Protein AF-A0A8J3MTW3-F1 (afdb_monomer_lite)

Radius of gyration: 17.06 Å; chains: 1; bounding box: 36×40×41 Å

Secondary structure (DSSP, 8-state):
---------------EEEEEEEEEEETTTTEEEEEEEEEEE------------BSS---TTSPBP-PPP-SEEEE-S-EEEETTEEEEGGGS-PPP--EEETTEEEEEEPP-BTTTBEEEEEPP-

Structure (mmCIF, N/CA/C/O backbone):
data_AF-A0A8J3MTW3-F1
#
_entry.id   AF-A0A8J3MTW3-F1
#
loop_
_atom_site.group_PDB
_atom_site.id
_atom_site.type_symbol
_atom_site.label_atom_id
_atom_site.label_alt_id
_atom_site.label_comp_id
_atom_site.label_asym_id
_atom_site.label_entity_id
_atom_site.label_seq_id
_atom_site.pdbx_PDB_ins_code
_atom_site.Cartn_x
_atom_site.Cartn_y
_atom_site.Cartn_z
_atom_site.occupancy
_atom_site.B_iso_or_equiv
_atom_site.auth_seq_id
_atom_site.auth_comp_id
_atom_site.auth_asym_id
_atom_site.auth_atom_id
_atom_site.pdbx_PDB_model_num
ATOM 1 N N . MET A 1 1 ? -11.602 -13.888 26.594 1.00 36.34 1 MET A N 1
ATOM 2 C CA . MET A 1 1 ? -10.912 -12.940 25.695 1.00 36.34 1 MET A CA 1
ATOM 3 C C . MET A 1 1 ? -10.123 -13.763 24.706 1.00 36.34 1 MET A C 1
ATOM 5 O O . MET A 1 1 ? -9.251 -14.509 25.131 1.00 36.34 1 MET A O 1
ATOM 9 N N . THR A 1 2 ? -10.502 -13.729 23.435 1.00 27.12 2 THR A N 1
ATOM 10 C CA . THR A 1 2 ? -9.865 -14.549 22.401 1.00 27.12 2 THR A CA 1
ATOM 11 C C . THR A 1 2 ? -8.705 -13.753 21.816 1.00 27.12 2 THR A C 1
ATOM 13 O O . THR A 1 2 ? -8.910 -12.742 21.153 1.00 27.12 2 THR A O 1
ATOM 16 N N . ASP A 1 3 ? -7.499 -14.189 22.165 1.00 26.89 3 ASP A N 1
ATOM 17 C CA . ASP A 1 3 ? -6.206 -13.629 21.781 1.00 26.89 3 ASP A CA 1
ATOM 18 C C . ASP A 1 3 ? -5.934 -13.981 20.304 1.00 26.89 3 ASP A C 1
ATOM 20 O O . ASP A 1 3 ? -5.702 -15.146 19.970 1.00 26.89 3 ASP A O 1
ATOM 24 N N . TYR A 1 4 ? -6.030 -13.013 19.385 1.00 27.14 4 TYR A N 1
ATOM 25 C CA . TYR A 1 4 ? -5.715 -13.244 17.971 1.00 27.14 4 TYR A CA 1
ATOM 26 C C . TYR A 1 4 ? -4.199 -13.241 17.767 1.00 27.14 4 TYR A C 1
ATOM 28 O O . TYR A 1 4 ? -3.604 -12.271 17.306 1.00 27.14 4 TYR A 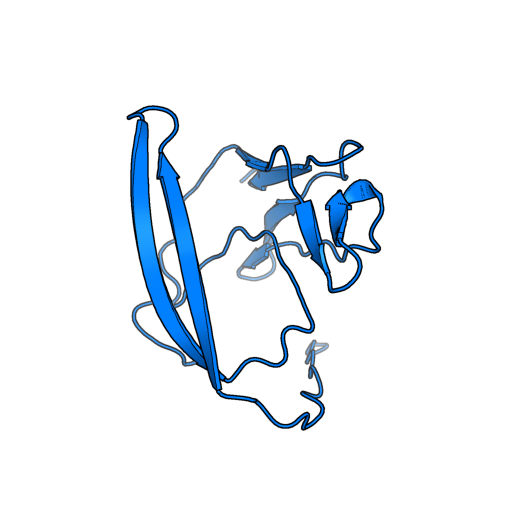O 1
ATOM 36 N N . ARG A 1 5 ? -3.562 -14.374 18.066 1.00 30.56 5 ARG A N 1
ATOM 37 C CA . ARG A 1 5 ? -2.189 -14.650 17.638 1.00 30.56 5 ARG A CA 1
ATOM 38 C C . ARG A 1 5 ? -2.194 -15.024 16.158 1.00 30.56 5 ARG A C 1
ATOM 40 O O . ARG A 1 5 ? -2.314 -16.199 15.814 1.00 30.56 5 ARG A O 1
ATOM 47 N N . ARG A 1 6 ? -2.032 -14.051 15.256 1.00 32.72 6 ARG A N 1
ATOM 48 C CA . ARG A 1 6 ? -1.547 -14.366 13.902 1.00 32.72 6 ARG A CA 1
ATOM 49 C C . ARG A 1 6 ? -0.055 -14.664 13.992 1.00 32.72 6 ARG A C 1
ATOM 51 O O . ARG A 1 6 ? 0.789 -13.791 13.841 1.00 32.72 6 ARG A O 1
ATOM 58 N N . ILE A 1 7 ? 0.253 -15.930 14.253 1.00 30.50 7 ILE A N 1
ATOM 59 C CA . ILE A 1 7 ? 1.552 -16.504 13.924 1.00 30.50 7 ILE A CA 1
ATOM 60 C C . ILE A 1 7 ? 1.566 -16.602 12.399 1.00 30.50 7 ILE A C 1
ATOM 62 O O . ILE A 1 7 ? 0.894 -17.463 11.837 1.00 30.50 7 ILE A O 1
ATOM 66 N N . PHE A 1 8 ? 2.298 -15.723 11.719 1.00 29.64 8 PHE A N 1
ATOM 67 C CA . PHE A 1 8 ? 2.811 -16.080 10.404 1.00 29.64 8 PHE A CA 1
ATOM 68 C C . PHE A 1 8 ? 3.948 -17.070 10.665 1.00 29.64 8 PHE A C 1
ATOM 70 O O . PHE A 1 8 ? 4.975 -16.661 11.214 1.00 29.64 8 PHE A O 1
ATOM 77 N N . PRO A 1 9 ? 3.816 -18.370 10.349 1.00 28.20 9 PRO A N 1
ATOM 78 C CA . PRO A 1 9 ? 5.000 -19.195 10.248 1.00 28.20 9 PRO A CA 1
ATOM 79 C C . PRO A 1 9 ? 5.837 -18.596 9.117 1.00 28.20 9 PRO A C 1
ATOM 81 O O . PRO A 1 9 ? 5.509 -18.747 7.941 1.00 28.20 9 PRO A O 1
ATOM 84 N N . ILE A 1 10 ? 6.911 -17.885 9.467 1.00 36.38 10 ILE A N 1
ATOM 85 C CA . ILE A 1 10 ? 7.990 -17.626 8.523 1.00 36.38 10 ILE A CA 1
ATOM 86 C C . ILE A 1 10 ? 8.569 -19.007 8.238 1.00 36.38 10 ILE A C 1
ATOM 88 O O . ILE A 1 10 ? 9.362 -19.548 9.012 1.00 36.38 10 ILE A O 1
ATOM 92 N N . ALA A 1 11 ? 8.099 -19.626 7.155 1.00 35.38 11 ALA A N 1
ATOM 93 C CA . ALA A 1 11 ? 8.791 -20.749 6.562 1.00 35.38 11 ALA A CA 1
ATOM 94 C C . ALA A 1 11 ? 10.249 -20.308 6.393 1.00 35.38 11 ALA A C 1
ATOM 96 O O . ALA A 1 11 ? 10.515 -19.253 5.817 1.00 35.38 11 ALA A O 1
ATOM 97 N N . ARG A 1 12 ? 11.191 -21.074 6.952 1.00 36.94 12 ARG A N 1
ATOM 98 C CA . ARG A 1 12 ? 12.625 -20.850 6.753 1.00 36.94 12 ARG A CA 1
ATOM 99 C C . ARG A 1 12 ? 12.955 -21.112 5.285 1.00 36.94 12 ARG A C 1
ATOM 101 O O . ARG A 1 12 ? 13.436 -22.182 4.930 1.00 36.94 12 ARG A O 1
ATOM 108 N N . THR A 1 13 ? 12.677 -20.148 4.425 1.00 44.62 13 THR A N 1
ATOM 109 C CA . THR A 1 13 ? 13.285 -20.049 3.106 1.00 44.62 13 THR A CA 1
ATOM 110 C C . THR A 1 13 ? 14.568 -19.261 3.268 1.00 44.62 13 THR A C 1
ATOM 112 O O . THR A 1 13 ? 14.551 -18.181 3.855 1.00 44.62 13 THR A O 1
ATOM 115 N N . SER A 1 14 ? 15.682 -19.822 2.801 1.00 45.62 14 SER A N 1
ATOM 116 C CA . SER A 1 14 ? 16.996 -19.180 2.808 1.00 45.62 14 SER A CA 1
ATOM 117 C C . SER A 1 14 ? 16.890 -17.735 2.315 1.00 45.62 14 SER A C 1
ATOM 119 O O . SER A 1 14 ? 16.554 -17.508 1.151 1.00 45.62 14 SER A O 1
ATOM 121 N N . SER A 1 15 ? 17.148 -16.761 3.187 1.00 56.62 15 SER A N 1
ATOM 122 C CA . SER A 1 15 ? 17.209 -15.363 2.784 1.00 56.62 15 SER A CA 1
ATOM 123 C C . SER A 1 15 ? 18.509 -15.135 2.017 1.00 56.62 15 SER A C 1
ATOM 125 O O . SER A 1 15 ? 19.606 -15.222 2.561 1.00 56.62 15 SER A O 1
ATOM 127 N N . THR A 1 16 ? 18.406 -14.863 0.721 1.00 60.72 16 THR A N 1
ATOM 128 C CA . THR A 1 16 ? 19.531 -14.305 -0.035 1.00 60.72 16 THR A CA 1
ATOM 129 C C . THR A 1 16 ? 19.589 -12.810 0.236 1.00 60.72 16 THR A C 1
ATOM 131 O O . THR A 1 16 ? 18.576 -12.126 0.076 1.00 60.72 16 THR A O 1
ATOM 134 N N . G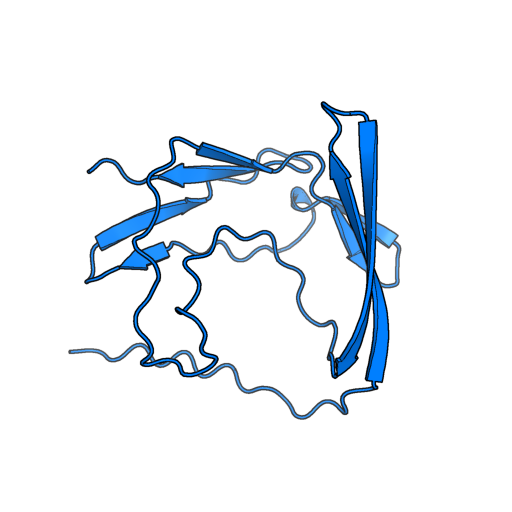LN A 1 17 ? 20.753 -12.299 0.635 1.00 64.88 17 GLN A N 1
ATOM 135 C CA . GLN A 1 17 ? 20.999 -10.861 0.693 1.00 64.88 17 GLN A CA 1
ATOM 136 C C . GLN A 1 17 ? 20.831 -10.287 -0.718 1.00 64.88 17 GLN A C 1
ATOM 138 O O . GLN A 1 17 ? 21.432 -10.793 -1.669 1.00 64.88 17 GLN A O 1
ATOM 143 N N . LYS A 1 18 ? 19.980 -9.273 -0.871 1.00 64.88 18 LYS A N 1
ATOM 144 C CA . LYS A 1 18 ? 19.757 -8.611 -2.157 1.00 64.88 18 LYS A CA 1
ATOM 145 C C . LYS A 1 18 ? 19.957 -7.115 -2.009 1.00 64.88 18 LYS A C 1
ATOM 147 O O . LYS A 1 18 ? 19.468 -6.529 -1.048 1.00 64.88 18 LYS A O 1
ATOM 152 N N . ARG A 1 19 ? 20.617 -6.527 -3.007 1.00 75.19 19 ARG A N 1
ATOM 153 C CA . ARG A 1 19 ? 20.601 -5.087 -3.237 1.00 75.19 19 ARG A CA 1
ATOM 154 C C . ARG A 1 19 ? 19.337 -4.733 -3.997 1.00 75.19 19 ARG A C 1
ATOM 156 O O . ARG A 1 19 ? 19.125 -5.249 -5.096 1.00 75.19 19 ARG A O 1
ATOM 163 N N . VAL A 1 20 ? 18.504 -3.876 -3.423 1.00 77.50 20 VAL A N 1
ATOM 164 C CA . VAL A 1 20 ? 17.290 -3.381 -4.078 1.00 77.50 20 VAL A CA 1
ATOM 165 C C . VAL A 1 20 ? 17.293 -1.858 -4.036 1.00 77.50 20 VAL A C 1
ATOM 167 O O . VAL A 1 20 ? 17.458 -1.265 -2.969 1.00 77.50 20 VAL A O 1
ATOM 170 N N . ALA A 1 21 ? 17.103 -1.245 -5.204 1.00 82.00 21 ALA A N 1
ATOM 171 C CA . ALA A 1 21 ? 16.893 0.189 -5.331 1.00 82.00 21 ALA A CA 1
ATOM 172 C C . ALA A 1 21 ? 15.454 0.533 -4.931 1.00 82.00 21 ALA A C 1
ATOM 174 O O . ALA A 1 21 ? 14.507 -0.082 -5.427 1.00 82.00 21 ALA A O 1
ATOM 175 N N . HIS A 1 22 ? 15.299 1.535 -4.071 1.00 84.31 22 HIS A N 1
ATOM 176 C CA . HIS A 1 22 ? 14.011 2.065 -3.631 1.00 84.31 22 HIS A CA 1
ATOM 177 C C . HIS A 1 22 ? 13.867 3.493 -4.169 1.00 84.31 22 HIS A C 1
ATOM 179 O O . HIS A 1 22 ? 14.308 4.445 -3.517 1.00 84.31 22 HIS A O 1
ATOM 185 N N . PRO A 1 23 ? 13.340 3.657 -5.395 1.00 89.88 23 PRO A N 1
ATOM 186 C CA . PRO A 1 23 ? 13.112 4.973 -5.964 1.00 89.88 23 PRO A CA 1
ATOM 187 C C . PRO A 1 23 ? 11.864 5.622 -5.357 1.00 89.88 23 PRO A C 1
ATOM 189 O O . PRO A 1 23 ? 10.835 4.974 -5.174 1.00 89.88 23 PRO A O 1
ATOM 192 N N . LEU A 1 24 ? 11.943 6.928 -5.121 1.00 91.69 24 LEU A N 1
ATOM 193 C CA . LEU A 1 24 ? 10.819 7.793 -4.782 1.00 91.69 24 LEU A CA 1
ATOM 194 C C . LEU A 1 24 ? 10.804 8.969 -5.759 1.00 91.69 24 LEU A C 1
ATOM 196 O O . LEU A 1 24 ? 11.811 9.658 -5.908 1.00 91.69 24 LEU A O 1
ATOM 200 N N . GLN A 1 25 ? 9.668 9.209 -6.408 1.00 93.69 25 GLN A N 1
ATOM 201 C CA . GLN A 1 25 ? 9.475 10.354 -7.294 1.00 93.69 25 GLN A CA 1
ATOM 202 C C . GLN A 1 25 ? 8.401 11.279 -6.721 1.00 93.69 25 GLN A C 1
ATOM 204 O O . GLN A 1 25 ? 7.252 10.867 -6.563 1.00 93.69 25 GLN A O 1
ATOM 209 N N . ASP A 1 26 ? 8.756 12.538 -6.473 1.00 92.25 26 ASP A N 1
ATOM 210 C CA . ASP A 1 26 ? 7.778 13.598 -6.245 1.00 92.25 26 ASP A CA 1
ATOM 211 C C . ASP A 1 26 ? 7.362 14.165 -7.607 1.00 92.25 26 ASP A C 1
ATOM 213 O O . ASP A 1 26 ? 8.104 14.894 -8.268 1.00 92.25 26 ASP A O 1
ATOM 217 N N . VAL A 1 27 ? 6.156 13.810 -8.046 1.00 90.44 27 VAL A N 1
ATOM 218 C CA .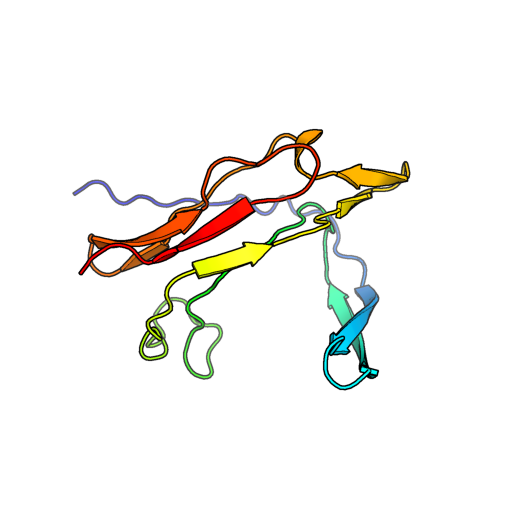 VAL A 1 27 ? 5.603 14.255 -9.333 1.00 90.44 27 VAL A CA 1
ATOM 219 C C . VAL A 1 27 ? 5.208 15.733 -9.345 1.00 90.44 27 VAL A C 1
ATOM 221 O O . VAL A 1 27 ? 5.097 16.318 -10.421 1.00 90.44 27 VAL A O 1
ATOM 224 N N . THR A 1 28 ? 5.017 16.346 -8.175 1.00 92.50 28 THR A N 1
ATOM 225 C CA . THR A 1 28 ? 4.656 17.764 -8.039 1.00 92.50 28 THR A CA 1
ATOM 226 C C . THR A 1 28 ? 5.886 18.637 -8.236 1.00 92.50 28 THR A C 1
ATOM 228 O O . THR A 1 28 ? 5.837 19.635 -8.951 1.00 92.50 28 THR A O 1
ATOM 231 N N . GLN A 1 29 ? 7.000 18.240 -7.621 1.00 93.75 29 GLN A N 1
ATOM 232 C CA . GLN A 1 29 ? 8.275 18.956 -7.703 1.00 93.75 29 GLN A CA 1
ATOM 233 C C . GLN A 1 29 ? 9.168 18.466 -8.849 1.00 93.75 29 GLN A C 1
ATOM 235 O O . GLN A 1 29 ? 10.198 19.077 -9.123 1.00 93.75 29 GLN A O 1
ATOM 240 N N . GLN A 1 30 ? 8.785 17.371 -9.512 1.00 93.06 30 GLN A N 1
ATOM 241 C CA . GLN A 1 30 ? 9.585 16.673 -10.523 1.00 93.06 30 GLN A CA 1
ATOM 242 C C . GLN A 1 30 ? 10.971 16.254 -10.008 1.00 93.06 30 GLN A C 1
ATOM 244 O O . GLN A 1 30 ? 11.941 16.201 -10.764 1.00 93.06 30 GLN A O 1
ATOM 249 N N . THR A 1 31 ? 11.066 15.934 -8.718 1.00 92.69 31 THR A N 1
ATOM 250 C CA . THR A 1 31 ? 12.297 15.460 -8.083 1.00 92.69 31 THR A CA 1
ATOM 251 C C . THR A 1 31 ? 12.257 13.949 -7.903 1.00 92.69 31 THR A C 1
ATOM 253 O O . THR A 1 31 ? 11.195 13.331 -7.804 1.00 92.69 31 THR A O 1
ATOM 256 N N . ALA A 1 32 ? 13.437 13.333 -7.895 1.00 90.50 32 ALA A N 1
ATOM 257 C CA . ALA A 1 32 ? 13.589 11.905 -7.683 1.00 90.50 32 ALA A CA 1
ATOM 258 C C . ALA A 1 32 ? 14.697 11.643 -6.667 1.00 90.50 32 ALA A C 1
ATOM 260 O O . ALA A 1 32 ? 15.760 12.264 -6.702 1.00 90.50 32 ALA A O 1
ATOM 261 N N . PHE A 1 33 ? 14.437 10.687 -5.790 1.00 90.25 33 PHE A N 1
ATOM 262 C CA . PHE A 1 33 ? 15.361 10.185 -4.789 1.00 90.25 33 PHE A CA 1
ATOM 263 C C . PHE A 1 33 ? 15.480 8.678 -4.969 1.00 90.25 33 PHE A C 1
ATOM 265 O O . PHE A 1 33 ? 14.543 8.007 -5.402 1.00 90.25 33 PHE A O 1
ATOM 272 N N . THR A 1 34 ? 16.644 8.116 -4.682 1.00 91.56 34 THR A N 1
ATOM 273 C CA . THR A 1 34 ? 16.841 6.666 -4.719 1.00 91.56 34 THR A CA 1
ATOM 274 C C . THR A 1 34 ? 17.825 6.282 -3.637 1.00 91.56 34 THR A C 1
ATOM 276 O O . THR A 1 34 ? 18.861 6.927 -3.481 1.00 91.56 34 THR A O 1
ATOM 279 N N . ILE A 1 35 ? 17.487 5.232 -2.898 1.00 88.06 35 ILE A N 1
ATOM 280 C CA . ILE A 1 35 ? 18.378 4.595 -1.936 1.00 88.06 35 ILE A CA 1
ATOM 281 C C . ILE A 1 35 ? 18.530 3.119 -2.291 1.00 88.06 35 ILE A C 1
ATOM 283 O O . ILE A 1 35 ? 17.551 2.440 -2.607 1.00 88.06 35 ILE A O 1
ATOM 287 N N . ASP A 1 36 ? 19.762 2.628 -2.230 1.00 86.00 36 ASP A N 1
ATOM 288 C CA . ASP A 1 36 ? 20.056 1.206 -2.341 1.00 86.00 36 ASP A CA 1
ATOM 289 C C . ASP A 1 36 ? 20.150 0.610 -0.942 1.00 86.00 36 ASP A C 1
ATOM 291 O O . ASP A 1 36 ? 20.902 1.097 -0.096 1.00 86.00 36 ASP A O 1
ATOM 295 N N . ILE A 1 37 ? 19.386 -0.452 -0.702 1.00 82.31 37 ILE A N 1
ATOM 296 C CA . ILE A 1 37 ? 19.384 -1.155 0.580 1.00 82.31 37 ILE A CA 1
ATOM 297 C C . ILE A 1 37 ? 19.759 -2.609 0.325 1.00 82.31 37 ILE A C 1
ATOM 299 O O . ILE A 1 37 ? 19.159 -3.280 -0.519 1.00 82.31 37 ILE A O 1
ATOM 303 N N . ASP A 1 38 ? 20.744 -3.086 1.080 1.00 83.31 38 ASP A N 1
ATOM 304 C CA . ASP A 1 38 ? 21.118 -4.492 1.137 1.00 83.31 38 ASP A CA 1
ATOM 305 C C . ASP A 1 38 ? 20.383 -5.133 2.324 1.00 83.31 38 ASP A C 1
ATOM 307 O O . ASP A 1 38 ? 20.714 -4.858 3.477 1.00 83.31 38 ASP A O 1
ATOM 311 N N . TYR A 1 39 ? 19.381 -5.979 2.066 1.00 77.69 39 TYR A N 1
ATOM 312 C CA . TYR A 1 39 ? 18.633 -6.641 3.142 1.00 77.69 39 TYR A CA 1
ATOM 313 C C . TYR A 1 39 ? 18.248 -8.091 2.806 1.00 77.69 39 TYR A C 1
ATOM 315 O O . TYR A 1 39 ? 18.064 -8.445 1.635 1.00 77.69 39 TYR A O 1
ATOM 323 N N . PRO A 1 40 ? 18.159 -8.975 3.819 1.00 80.06 40 PRO A N 1
ATOM 324 C CA . PRO A 1 40 ? 17.641 -10.325 3.636 1.00 80.06 40 PRO A CA 1
ATOM 325 C C . PRO A 1 40 ? 16.125 -10.282 3.399 1.00 80.06 40 PRO A C 1
ATOM 327 O O . PRO A 1 40 ? 15.378 -9.783 4.235 1.00 80.06 40 PRO A O 1
ATOM 330 N N . SER A 1 41 ? 15.656 -10.846 2.284 1.00 80.50 41 SER A N 1
ATOM 331 C CA . SER A 1 41 ? 14.227 -10.896 1.942 1.00 80.50 41 SER A CA 1
ATOM 332 C C . SER A 1 41 ? 13.858 -12.192 1.234 1.00 80.50 41 SER A C 1
ATOM 334 O O . SER A 1 41 ? 14.626 -12.694 0.412 1.00 80.50 41 SER A O 1
ATOM 336 N N . SER A 1 42 ? 12.664 -12.715 1.523 1.00 81.19 42 SER A N 1
ATOM 337 C CA . SER A 1 42 ? 12.067 -13.824 0.771 1.00 81.19 42 SER A CA 1
ATOM 338 C C . SER A 1 42 ? 11.319 -13.360 -0.483 1.00 81.19 42 SER A C 1
ATOM 340 O O . SER A 1 42 ? 11.007 -14.191 -1.330 1.00 81.19 42 SER A O 1
ATOM 342 N N . GLN A 1 43 ? 11.037 -12.053 -0.612 1.00 78.44 43 GLN A N 1
ATOM 343 C CA . GLN A 1 43 ? 10.283 -11.449 -1.723 1.00 78.44 43 GLN A CA 1
ATOM 344 C C . GLN A 1 43 ? 8.935 -12.138 -2.012 1.00 78.44 43 GLN A C 1
ATOM 346 O O . GLN A 1 43 ? 8.479 -12.180 -3.151 1.00 78.44 43 GLN A O 1
ATOM 351 N N . MET A 1 44 ? 8.307 -12.713 -0.981 1.00 79.25 44 MET A N 1
ATOM 352 C CA . MET A 1 44 ? 7.066 -13.483 -1.129 1.00 79.25 44 MET A CA 1
ATOM 353 C C . MET A 1 44 ? 5.814 -12.610 -1.195 1.00 79.25 44 MET A C 1
ATOM 355 O O . MET A 1 44 ? 4.826 -13.006 -1.807 1.00 79.25 44 MET A O 1
ATOM 359 N N . TYR A 1 45 ? 5.850 -11.448 -0.546 1.00 84.12 45 TYR A N 1
ATOM 360 C CA . TYR A 1 45 ? 4.702 -10.564 -0.403 1.00 84.12 45 TYR A CA 1
ATOM 361 C C . TYR A 1 45 ? 5.051 -9.176 -0.926 1.00 84.12 45 TYR A C 1
ATOM 363 O O . TYR A 1 45 ? 6.179 -8.711 -0.765 1.00 84.12 45 TYR A O 1
ATOM 371 N N . ALA A 1 46 ? 4.065 -8.547 -1.553 1.00 88.50 46 ALA A N 1
ATOM 372 C CA . ALA A 1 46 ? 4.079 -7.144 -1.919 1.00 88.50 46 ALA A CA 1
ATOM 373 C C . ALA A 1 46 ? 2.867 -6.489 -1.265 1.00 88.50 46 ALA A C 1
ATOM 375 O O . ALA A 1 46 ? 1.795 -7.101 -1.195 1.00 88.50 46 ALA A O 1
ATOM 376 N N . ASP A 1 47 ? 3.041 -5.269 -0.787 1.00 91.69 47 ASP A N 1
ATOM 377 C CA . ASP A 1 47 ? 2.038 -4.552 -0.028 1.00 91.69 47 ASP A CA 1
ATOM 378 C C . ASP A 1 47 ? 1.941 -3.084 -0.461 1.00 91.69 47 ASP A C 1
ATOM 380 O O . ASP A 1 47 ? 2.840 -2.499 -1.061 1.00 91.69 47 ASP A O 1
ATOM 384 N N . PHE A 1 48 ? 0.770 -2.513 -0.200 1.00 93.12 48 PHE A N 1
ATOM 385 C CA . PHE A 1 48 ? 0.490 -1.090 -0.320 1.00 93.12 48 PHE A CA 1
ATOM 386 C C . PHE A 1 48 ? -0.156 -0.699 1.000 1.00 93.12 48 PHE A C 1
ATOM 388 O O . PHE A 1 48 ? -1.280 -1.123 1.282 1.00 93.12 48 PHE A O 1
ATOM 395 N N . ILE A 1 49 ? 0.582 0.022 1.840 1.00 91.62 49 ILE A N 1
ATOM 396 C CA . ILE A 1 49 ? 0.214 0.210 3.244 1.00 91.62 49 ILE A CA 1
ATOM 397 C C . ILE A 1 49 ? 0.119 1.683 3.615 1.00 91.62 49 ILE A C 1
ATOM 399 O O . ILE A 1 49 ? 0.879 2.525 3.143 1.00 91.62 49 ILE A O 1
ATOM 403 N N . VAL A 1 50 ? -0.821 1.963 4.510 1.00 90.62 50 VAL A N 1
ATOM 404 C CA . VAL A 1 50 ? -0.738 3.079 5.448 1.00 90.62 50 VAL A CA 1
ATOM 405 C C . VAL A 1 50 ? -0.486 2.438 6.802 1.00 90.62 50 VAL A C 1
ATOM 407 O O . VAL A 1 50 ? -1.236 1.547 7.205 1.00 90.62 50 VAL A O 1
ATOM 410 N N . GLU A 1 51 ? 0.575 2.857 7.476 1.00 87.00 51 GLU A N 1
ATOM 411 C CA . GLU A 1 51 ? 1.024 2.263 8.733 1.00 87.00 51 GLU A CA 1
ATOM 412 C C . GLU A 1 51 ? 1.061 3.289 9.870 1.00 87.00 51 GLU A C 1
ATOM 414 O O . GLU A 1 51 ? 1.163 4.493 9.635 1.00 87.00 51 GLU A O 1
ATOM 419 N N . ASP A 1 52 ? 0.959 2.788 11.102 1.00 84.75 52 ASP A N 1
ATOM 420 C CA . ASP A 1 52 ? 1.251 3.526 12.332 1.00 84.75 52 ASP A CA 1
ATOM 421 C C . ASP A 1 52 ? 2.560 2.952 12.898 1.00 84.75 52 ASP A C 1
ATOM 423 O O . ASP A 1 52 ? 2.535 1.885 13.521 1.00 84.75 52 ASP A O 1
ATOM 427 N N . PRO A 1 53 ? 3.724 3.545 12.576 1.00 81.31 53 PRO A N 1
ATOM 428 C CA . PRO A 1 53 ? 5.006 2.954 12.926 1.00 81.31 53 PRO A CA 1
ATOM 429 C C . PRO A 1 53 ? 5.297 3.073 14.430 1.00 81.31 53 PRO A C 1
ATOM 431 O O . PRO A 1 53 ? 4.845 3.992 15.118 1.00 81.31 53 PRO A O 1
ATOM 434 N N . HIS A 1 54 ? 6.105 2.144 14.946 1.00 79.56 54 HIS A N 1
ATOM 435 C CA . HIS A 1 54 ? 6.630 2.227 16.308 1.00 79.56 54 HIS A CA 1
ATOM 436 C C . HIS A 1 54 ? 7.639 3.375 16.427 1.00 79.56 54 HIS A C 1
ATOM 438 O O . HIS A 1 54 ? 8.446 3.604 15.523 1.00 79.56 54 HIS A O 1
ATOM 444 N N . LEU A 1 55 ? 7.617 4.070 17.566 1.00 75.75 55 LEU A N 1
ATOM 445 C CA . LEU A 1 55 ? 8.571 5.126 17.884 1.00 75.75 55 LEU A CA 1
ATOM 446 C C . LEU A 1 55 ? 9.963 4.522 18.105 1.00 75.75 55 LEU A C 1
ATOM 448 O O . LEU A 1 55 ? 10.182 3.830 19.099 1.00 75.75 55 LEU A O 1
ATOM 452 N N . ASP A 1 56 ? 10.885 4.799 17.179 1.00 69.38 56 ASP A N 1
ATOM 453 C CA . ASP A 1 56 ? 12.323 4.507 17.276 1.00 69.38 56 ASP A CA 1
ATOM 454 C C . ASP A 1 56 ? 12.670 3.071 17.715 1.00 69.38 56 ASP A C 1
ATOM 456 O O . ASP A 1 56 ? 13.690 2.825 18.363 1.00 69.38 56 ASP A O 1
ATOM 460 N N . SER A 1 57 ? 11.817 2.097 17.386 1.00 71.19 57 SER A N 1
ATOM 461 C CA . SER A 1 57 ? 11.961 0.732 17.884 1.00 71.19 57 SER A CA 1
ATOM 462 C C . SER A 1 57 ? 11.453 -0.314 16.902 1.00 71.19 57 SER A C 1
ATOM 464 O O . SER A 1 57 ? 10.549 -0.085 16.104 1.00 71.19 57 SER A O 1
ATOM 466 N N . THR A 1 58 ? 12.048 -1.499 16.99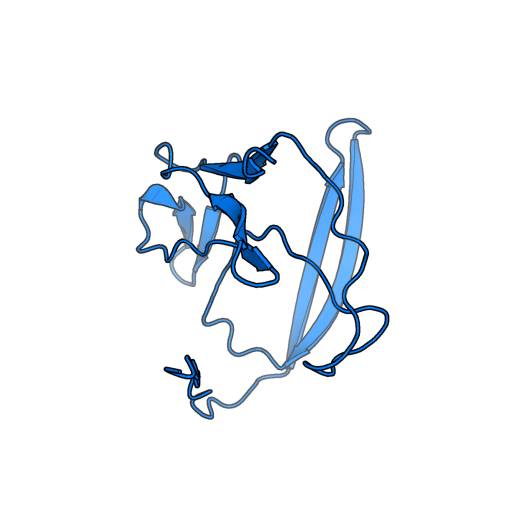9 1.00 71.94 58 THR A N 1
ATOM 467 C CA . THR A 1 58 ? 11.590 -2.720 16.319 1.00 71.94 58 THR A CA 1
ATOM 468 C C . THR A 1 58 ? 10.814 -3.642 17.263 1.00 71.94 58 THR A C 1
ATOM 470 O O . THR A 1 58 ? 10.351 -4.707 16.854 1.00 71.94 58 THR A O 1
ATOM 473 N N . GLU A 1 59 ? 10.668 -3.255 18.534 1.00 74.38 59 GLU A N 1
ATOM 474 C CA . GLU A 1 59 ? 9.933 -4.017 19.537 1.00 74.38 59 GLU A CA 1
ATOM 475 C C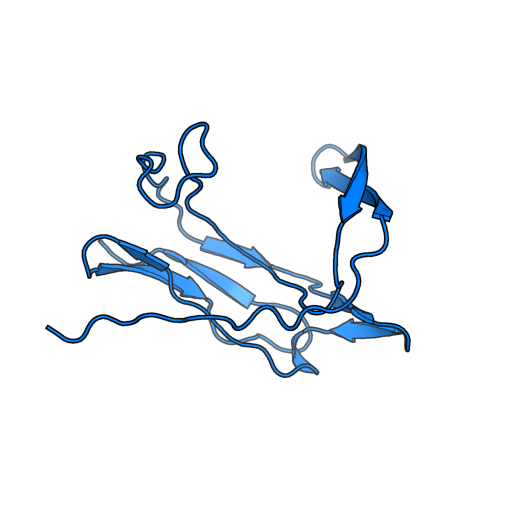 . GLU A 1 59 ? 8.421 -3.823 19.382 1.00 74.38 59 GLU A C 1
ATOM 477 O O . GLU A 1 59 ? 7.924 -2.701 19.374 1.00 74.38 59 GLU A O 1
ATOM 482 N N . TYR A 1 60 ? 7.669 -4.927 19.368 1.00 70.06 60 TYR A N 1
ATOM 483 C CA . TYR A 1 60 ? 6.203 -4.914 19.246 1.00 70.06 60 TYR A CA 1
ATOM 484 C C . TYR A 1 60 ? 5.466 -4.199 20.387 1.00 70.06 60 TYR A C 1
ATOM 486 O O . TYR A 1 60 ? 4.296 -3.858 20.247 1.00 70.06 60 TYR A O 1
ATOM 494 N N . SER A 1 61 ? 6.105 -4.046 21.547 1.00 77.44 61 SER A N 1
ATOM 495 C CA . SER A 1 61 ? 5.532 -3.362 22.710 1.00 77.44 61 SER A CA 1
ATOM 496 C C . SER A 1 61 ? 5.874 -1.876 22.767 1.00 77.44 61 SER A C 1
ATOM 498 O O . SER A 1 61 ? 5.482 -1.211 23.728 1.00 77.44 61 SER A O 1
ATOM 500 N N . ALA A 1 62 ? 6.639 -1.359 21.802 1.00 80.00 62 ALA A N 1
ATOM 501 C CA . ALA A 1 62 ? 7.028 0.039 21.805 1.00 80.00 62 ALA A CA 1
ATOM 502 C C . ALA A 1 62 ? 5.798 0.954 21.648 1.00 80.00 62 ALA A C 1
ATOM 504 O O . ALA A 1 62 ? 4.801 0.573 21.029 1.00 80.00 62 ALA A O 1
ATOM 505 N N . PRO A 1 63 ? 5.834 2.174 22.205 1.00 77.56 63 PRO A N 1
ATOM 506 C CA . PRO A 1 63 ? 4.816 3.170 21.912 1.00 77.56 63 PRO A CA 1
ATOM 507 C C . PRO A 1 63 ? 4.748 3.454 20.406 1.00 77.56 63 PRO A C 1
ATOM 509 O O . PRO A 1 63 ? 5.776 3.555 19.738 1.00 77.56 63 PRO A O 1
ATOM 512 N N . LEU A 1 64 ? 3.534 3.606 19.885 1.00 78.31 64 LEU A N 1
ATOM 513 C CA . LEU A 1 64 ? 3.302 4.083 18.523 1.00 78.31 64 LEU A CA 1
ATOM 514 C C . LEU A 1 64 ? 3.470 5.606 18.470 1.00 78.31 64 LEU A C 1
ATOM 516 O O . LEU A 1 64 ? 3.295 6.291 19.488 1.00 78.31 64 LEU A O 1
ATOM 520 N N . TYR A 1 65 ? 3.770 6.149 17.289 1.00 76.56 65 TYR A N 1
ATOM 521 C CA . TYR A 1 65 ? 3.598 7.584 17.073 1.00 76.56 65 TYR A CA 1
ATOM 522 C C . TYR A 1 65 ? 2.130 7.984 17.319 1.00 76.56 65 TYR A C 1
ATOM 524 O O . TYR A 1 65 ? 1.218 7.168 17.179 1.00 76.56 65 TYR A O 1
ATOM 532 N N . PRO A 1 66 ? 1.844 9.245 17.691 1.00 78.88 66 PRO A N 1
ATOM 533 C CA . PRO A 1 66 ? 0.475 9.733 17.650 1.00 78.88 66 PRO A CA 1
ATOM 534 C C . PRO A 1 66 ? -0.057 9.608 16.220 1.00 78.88 66 PRO A C 1
ATOM 536 O O . PRO A 1 66 ? 0.403 10.330 15.327 1.00 78.88 66 PRO A O 1
ATOM 539 N N . PHE A 1 67 ? -1.010 8.695 16.018 1.00 79.38 67 PHE A N 1
ATOM 540 C CA . PHE A 1 67 ? -1.569 8.426 14.701 1.00 79.38 67 PHE A CA 1
ATOM 541 C C . PHE A 1 67 ? -2.153 9.706 14.101 1.00 79.38 67 PHE A C 1
ATOM 543 O O . PHE A 1 67 ? -3.080 10.317 14.648 1.00 79.38 67 PHE A O 1
ATOM 550 N N . GLN A 1 68 ? -1.572 10.139 12.983 1.00 80.88 68 GLN A N 1
ATOM 551 C CA . GLN A 1 68 ? -1.983 11.366 12.319 1.00 80.88 68 GLN A CA 1
ATOM 552 C C . GLN A 1 68 ? -3.319 11.147 11.618 1.00 80.88 68 GLN A C 1
ATOM 554 O O . GLN A 1 68 ? -3.498 10.198 10.855 1.00 80.88 68 GLN A O 1
ATOM 559 N N . ARG A 1 69 ? -4.268 12.057 11.851 1.00 82.06 69 ARG A N 1
ATOM 560 C CA . ARG A 1 69 ? -5.550 12.019 11.149 1.00 82.06 69 ARG A CA 1
ATOM 561 C C . ARG A 1 69 ? -5.344 12.439 9.697 1.00 82.06 69 ARG A C 1
ATOM 563 O O . ARG A 1 69 ? -4.829 13.520 9.427 1.00 82.06 69 ARG A O 1
ATOM 570 N N . PHE A 1 70 ? -5.820 11.616 8.774 1.00 89.88 70 PHE A N 1
ATOM 571 C CA . PHE A 1 70 ? -5.947 11.942 7.355 1.00 89.88 70 PHE A CA 1
ATOM 572 C C . PHE A 1 70 ? -7.403 11.776 6.921 1.00 89.88 70 PHE A C 1
ATOM 574 O O . PHE A 1 70 ? -8.190 11.148 7.619 1.00 89.88 70 PHE A O 1
ATOM 581 N N . THR A 1 71 ? -7.787 12.337 5.776 1.00 91.50 71 THR A N 1
ATOM 582 C CA . THR A 1 71 ? -9.111 12.072 5.187 1.00 91.50 71 THR A CA 1
ATOM 583 C C . THR A 1 71 ? -9.068 10.796 4.355 1.00 91.50 71 THR A C 1
ATOM 585 O O . THR A 1 71 ? -9.814 9.851 4.599 1.00 91.50 71 THR A O 1
ATOM 588 N N . SER A 1 72 ? -8.151 10.750 3.390 1.00 95.69 72 SER A N 1
ATOM 589 C CA . SER A 1 72 ? -7.987 9.618 2.486 1.00 95.69 72 SER A CA 1
ATOM 590 C C . SER A 1 72 ? -6.596 9.601 1.866 1.00 95.69 72 SER A C 1
ATOM 592 O O . SER A 1 72 ? -6.055 10.665 1.561 1.00 95.69 72 SER A O 1
ATOM 594 N N . VAL A 1 73 ? -6.067 8.412 1.593 1.00 96.38 73 VAL A N 1
ATOM 595 C CA . VAL A 1 73 ? -4.823 8.207 0.842 1.00 96.38 73 VAL A CA 1
ATOM 596 C C . VAL A 1 73 ? -5.123 7.345 -0.389 1.00 96.38 73 VAL A C 1
ATOM 598 O O . VAL A 1 73 ? -5.350 6.141 -0.239 1.00 96.38 73 VAL A O 1
ATOM 601 N N . PRO A 1 74 ? -5.183 7.930 -1.600 1.00 96.88 74 PRO A N 1
ATOM 602 C CA . PRO A 1 74 ? -5.408 7.169 -2.820 1.00 96.88 74 PRO A CA 1
ATOM 603 C C . PRO A 1 74 ? -4.113 6.511 -3.306 1.00 96.88 74 PRO A C 1
ATOM 605 O O . PRO A 1 74 ? -3.092 7.174 -3.491 1.00 96.88 74 PRO A O 1
ATOM 608 N N . PHE A 1 75 ? -4.187 5.220 -3.604 1.00 96.88 75 PHE A N 1
ATOM 609 C CA . PHE A 1 75 ? -3.179 4.499 -4.370 1.00 96.88 75 PHE A CA 1
ATOM 610 C C . PHE A 1 75 ? -3.689 4.352 -5.803 1.00 96.88 75 PHE A C 1
ATOM 612 O O . PHE A 1 75 ? -4.754 3.782 -6.044 1.00 96.88 75 PHE A O 1
ATOM 619 N N . THR A 1 76 ? -2.937 4.887 -6.763 1.00 95.94 76 THR A N 1
ATOM 620 C CA . THR A 1 76 ? -3.276 4.832 -8.193 1.00 95.94 76 THR A CA 1
ATOM 621 C C . THR A 1 76 ? -2.134 4.206 -8.972 1.00 95.94 76 THR A C 1
ATOM 623 O O . THR A 1 76 ? -0.978 4.301 -8.552 1.00 95.94 76 THR A O 1
ATOM 626 N N . LYS A 1 77 ? -2.447 3.558 -10.102 1.00 95.31 77 LYS A N 1
ATOM 627 C CA . LYS A 1 77 ? -1.458 2.819 -10.900 1.00 95.31 77 LYS A CA 1
ATOM 628 C C . LYS A 1 77 ? -0.707 1.770 -10.075 1.00 95.31 77 LYS A C 1
ATOM 630 O O . LYS A 1 77 ? 0.473 1.515 -10.319 1.00 95.31 77 LYS A O 1
ATOM 635 N N . ALA A 1 78 ? -1.381 1.150 -9.108 1.00 95.12 78 ALA A N 1
ATOM 636 C CA . ALA A 1 78 ? -0.790 0.152 -8.232 1.00 95.12 78 ALA A CA 1
ATOM 637 C C . ALA A 1 78 ? -0.517 -1.144 -9.011 1.00 95.12 78 ALA A C 1
ATOM 639 O O . ALA A 1 78 ? -1.433 -1.854 -9.435 1.00 95.12 78 ALA A O 1
ATOM 640 N N . HIS A 1 79 ? 0.770 -1.439 -9.194 1.00 95.62 79 HIS A N 1
ATOM 641 C CA . HIS A 1 79 ? 1.251 -2.630 -9.882 1.00 95.62 79 HIS A CA 1
ATOM 642 C C . HIS A 1 79 ? 2.315 -3.334 -9.049 1.00 95.62 79 HIS A C 1
ATOM 644 O O . HIS A 1 79 ? 3.140 -2.693 -8.398 1.00 95.62 79 HIS A O 1
ATOM 650 N N . VAL A 1 80 ? 2.326 -4.659 -9.125 1.00 93.12 80 VAL A N 1
ATOM 651 C CA . VAL A 1 80 ? 3.343 -5.508 -8.504 1.00 93.12 80 VAL A CA 1
ATOM 652 C C . VAL A 1 80 ? 4.128 -6.206 -9.603 1.00 93.12 80 VAL A C 1
ATOM 654 O O . VAL A 1 80 ? 3.554 -6.668 -10.591 1.00 93.12 80 VAL A O 1
ATOM 657 N N . ARG A 1 81 ? 5.450 -6.282 -9.443 1.00 90.06 81 ARG A N 1
ATOM 658 C CA . ARG A 1 81 ? 6.319 -7.010 -10.367 1.00 90.06 81 ARG A CA 1
ATOM 659 C C . ARG A 1 81 ? 6.620 -8.402 -9.825 1.00 90.06 81 ARG A C 1
ATOM 661 O O . ARG A 1 81 ? 7.329 -8.534 -8.831 1.00 90.06 81 ARG A O 1
ATOM 668 N N . TYR A 1 82 ? 6.144 -9.418 -10.531 1.00 87.94 82 TYR A N 1
ATOM 669 C CA . TYR A 1 82 ? 6.534 -10.813 -10.343 1.00 87.94 82 TYR A CA 1
ATOM 670 C C . TYR A 1 82 ? 7.541 -11.237 -11.422 1.00 87.94 82 TYR A C 1
ATOM 672 O O . TYR A 1 82 ? 7.968 -10.435 -12.259 1.00 87.94 82 TYR A O 1
ATOM 680 N N . THR A 1 83 ? 7.978 -12.496 -11.385 1.00 86.94 83 THR A N 1
ATOM 681 C CA . THR A 1 83 ? 8.967 -13.040 -12.332 1.00 86.94 83 THR A CA 1
ATOM 682 C C . THR A 1 83 ? 8.471 -13.058 -13.775 1.00 86.94 83 THR A C 1
ATOM 684 O O . THR A 1 83 ? 9.282 -12.988 -14.694 1.00 86.94 83 THR A O 1
ATOM 687 N N . ASP A 1 84 ? 7.160 -13.142 -13.976 1.00 90.50 84 ASP A N 1
ATOM 688 C CA . ASP A 1 84 ? 6.485 -13.187 -15.273 1.00 90.50 84 ASP A CA 1
ATOM 689 C C . ASP A 1 84 ? 6.054 -11.804 -15.793 1.00 90.50 84 ASP A C 1
ATOM 691 O O . ASP A 1 84 ? 5.713 -11.682 -16.968 1.00 90.50 84 ASP A O 1
ATOM 695 N N . GLY A 1 85 ? 6.109 -10.750 -14.972 1.00 92.69 85 GLY A N 1
ATOM 696 C CA . GLY A 1 85 ? 5.835 -9.389 -15.426 1.00 92.69 85 GLY A CA 1
ATOM 697 C C . GLY A 1 85 ? 5.239 -8.460 -14.374 1.00 92.69 85 GLY A C 1
ATOM 698 O O . GLY A 1 85 ? 5.272 -8.722 -13.172 1.00 92.69 85 GLY A O 1
ATOM 699 N N . TRP A 1 86 ? 4.724 -7.330 -14.858 1.00 95.62 86 TRP A N 1
ATOM 700 C CA . TRP A 1 86 ? 3.947 -6.381 -14.066 1.00 95.62 86 TRP A CA 1
ATOM 701 C C . TRP A 1 86 ? 2.475 -6.769 -14.085 1.00 95.62 86 TRP A C 1
ATOM 703 O O . TRP A 1 86 ? 1.904 -6.974 -15.154 1.00 95.62 86 TRP A O 1
ATOM 713 N N . HIS A 1 87 ? 1.861 -6.799 -12.909 1.00 94.62 87 HIS A N 1
ATOM 714 C CA . HIS A 1 87 ? 0.453 -7.129 -12.733 1.00 94.62 87 HIS A CA 1
ATOM 715 C C . HIS A 1 87 ? -0.250 -6.007 -11.983 1.00 94.62 87 HIS A C 1
ATOM 717 O O . HIS A 1 87 ? 0.245 -5.539 -10.957 1.00 94.62 87 HIS A O 1
ATOM 723 N N . ALA A 1 88 ? -1.404 -5.580 -12.491 1.00 95.69 88 ALA A N 1
ATOM 724 C CA . ALA A 1 88 ? -2.282 -4.658 -11.783 1.00 95.69 88 ALA A CA 1
ATOM 725 C C . ALA A 1 88 ? -2.891 -5.354 -10.558 1.00 95.69 88 ALA A C 1
ATOM 727 O O . ALA A 1 88 ? -3.257 -6.531 -10.631 1.00 95.69 88 ALA A O 1
ATOM 728 N N . ILE A 1 89 ? -3.043 -4.634 -9.444 1.00 93.69 89 ILE A N 1
ATOM 729 C CA . ILE A 1 89 ? -3.543 -5.225 -8.189 1.00 93.69 89 ILE A CA 1
ATOM 730 C C . ILE A 1 89 ? -4.937 -5.860 -8.311 1.00 93.69 89 ILE A C 1
ATOM 732 O O . ILE A 1 89 ? -5.232 -6.816 -7.601 1.00 93.69 89 ILE A O 1
ATOM 736 N N . GLY A 1 90 ? -5.778 -5.393 -9.235 1.00 93.62 90 GLY A N 1
ATOM 737 C CA . GLY A 1 90 ? -7.107 -5.948 -9.488 1.00 93.62 90 GLY A CA 1
ATOM 738 C C . GLY A 1 90 ? -7.114 -7.323 -10.159 1.00 93.62 90 GLY A C 1
ATOM 739 O O . GLY A 1 90 ? -8.133 -8.006 -10.129 1.00 93.62 90 GLY A O 1
ATOM 740 N N . ALA A 1 91 ? -5.991 -7.751 -10.744 1.00 93.12 91 ALA A N 1
ATOM 741 C CA . ALA A 1 91 ? -5.820 -9.102 -11.284 1.00 93.12 91 ALA A CA 1
ATOM 742 C C . ALA A 1 91 ? -5.293 -10.100 -10.234 1.00 93.12 91 ALA A C 1
ATOM 744 O O . ALA A 1 91 ? -5.189 -11.297 -10.509 1.00 93.12 91 ALA A O 1
ATOM 745 N N . LEU A 1 92 ? -4.944 -9.620 -9.037 1.00 91.75 92 LEU A N 1
ATOM 746 C CA . LEU A 1 92 ? -4.299 -10.399 -7.988 1.00 91.75 92 LEU A CA 1
ATOM 747 C C . LEU A 1 92 ? -5.279 -10.733 -6.861 1.00 91.75 92 LEU A C 1
ATOM 749 O O . LEU A 1 92 ? -6.248 -10.022 -6.596 1.00 91.75 92 LEU A O 1
ATOM 753 N N . ARG A 1 93 ? -4.999 -11.823 -6.141 1.00 90.00 93 ARG A N 1
ATOM 754 C CA . ARG A 1 93 ? -5.676 -12.107 -4.871 1.00 90.00 93 ARG A CA 1
ATOM 755 C C . ARG A 1 93 ? -5.041 -11.256 -3.779 1.00 90.00 93 ARG A C 1
ATOM 757 O O . ARG A 1 93 ? -3.936 -11.554 -3.336 1.00 90.00 93 ARG A O 1
ATOM 764 N N . MET A 1 94 ? -5.758 -10.228 -3.346 1.00 85.62 94 MET A N 1
ATOM 765 C CA . MET A 1 94 ? -5.292 -9.284 -2.334 1.00 85.62 94 MET A CA 1
ATOM 766 C C . MET A 1 94 ? -5.930 -9.580 -0.974 1.00 85.62 94 MET A C 1
ATOM 768 O O . MET A 1 94 ? -7.106 -9.930 -0.888 1.00 85.62 94 MET A O 1
ATOM 772 N N . MET A 1 95 ? -5.157 -9.411 0.098 1.00 91.31 95 MET A N 1
ATOM 773 C CA . MET A 1 95 ? -5.688 -9.340 1.458 1.00 91.31 95 MET A CA 1
ATOM 774 C C . MET A 1 95 ? -5.808 -7.868 1.845 1.00 91.31 95 MET A C 1
ATOM 776 O O . MET A 1 95 ? -4.805 -7.164 1.907 1.00 91.31 95 MET A O 1
ATOM 780 N N . GLN A 1 96 ? -7.023 -7.415 2.133 1.00 92.12 96 GLN A N 1
ATOM 781 C CA . GLN A 1 96 ? -7.256 -6.101 2.722 1.00 92.12 96 GLN A CA 1
ATOM 782 C C . GLN A 1 96 ? -7.129 -6.193 4.243 1.00 92.12 96 GLN A C 1
ATOM 784 O O . GLN A 1 96 ? -7.666 -7.110 4.869 1.00 92.12 96 GLN A O 1
ATOM 789 N N . VAL A 1 97 ? -6.398 -5.251 4.835 1.00 93.19 97 VAL A N 1
ATOM 790 C CA . VAL A 1 97 ? -6.150 -5.195 6.278 1.00 93.19 97 VAL A CA 1
ATOM 791 C C . VAL A 1 97 ? -6.652 -3.860 6.813 1.00 93.19 97 VAL A C 1
ATOM 793 O O . VAL A 1 97 ? -6.289 -2.804 6.306 1.00 93.19 97 VAL A O 1
ATOM 796 N N . THR A 1 98 ? -7.494 -3.923 7.840 1.00 94.50 98 THR A N 1
ATOM 797 C CA . THR A 1 98 ? -8.010 -2.763 8.572 1.00 94.50 98 THR A CA 1
ATOM 798 C C . THR A 1 98 ? -7.097 -2.451 9.752 1.00 94.50 98 THR A C 1
ATOM 800 O O . THR A 1 98 ? -6.686 -3.358 10.478 1.00 94.50 98 THR A O 1
ATOM 803 N N . MET A 1 99 ? -6.811 -1.172 9.970 1.00 90.81 99 MET A N 1
ATOM 804 C CA . MET A 1 99 ? -6.042 -0.709 11.116 1.00 90.81 99 MET A CA 1
ATOM 805 C C . MET A 1 99 ? -6.965 -0.533 12.324 1.00 90.81 99 MET A C 1
ATOM 807 O O . MET A 1 99 ? -7.964 0.187 12.255 1.00 90.81 99 MET A O 1
ATOM 811 N N . ILE A 1 100 ? -6.620 -1.200 13.427 1.00 90.00 100 ILE A N 1
ATOM 812 C CA . ILE A 1 100 ? -7.377 -1.183 14.681 1.00 90.00 100 ILE A CA 1
ATOM 813 C C . ILE A 1 100 ? -6.463 -0.699 15.803 1.00 90.00 100 ILE A C 1
ATOM 815 O O . ILE A 1 100 ? -5.385 -1.257 16.003 1.00 90.00 100 ILE A O 1
ATOM 819 N N . GLN A 1 101 ? -6.917 0.280 16.580 1.00 84.81 101 GLN A N 1
ATOM 820 C CA . GLN A 1 101 ? -6.212 0.789 17.751 1.00 84.81 101 GLN A CA 1
ATOM 821 C C . GLN A 1 101 ? -7.165 0.806 18.945 1.00 84.81 101 GLN A C 1
ATOM 823 O O . GLN A 1 101 ? -8.276 1.312 18.860 1.00 84.81 101 GLN A O 1
ATOM 828 N N . LYS A 1 102 ? -6.751 0.196 20.065 1.00 86.06 102 LYS A N 1
ATOM 829 C CA . LYS A 1 102 ? -7.573 0.076 21.291 1.00 86.06 102 LYS A CA 1
ATOM 830 C C . LYS A 1 102 ? -8.975 -0.525 21.057 1.00 86.06 102 LYS A C 1
ATOM 832 O O . LYS A 1 102 ? -9.901 -0.246 21.806 1.00 86.06 102 LYS A O 1
ATOM 837 N N . GLY A 1 103 ? -9.111 -1.392 20.050 1.00 88.12 103 GLY A N 1
ATOM 838 C CA . GLY A 1 103 ? -10.375 -2.045 19.691 1.00 88.12 103 GLY A CA 1
ATOM 839 C C . GLY A 1 103 ? -11.252 -1.256 18.715 1.00 88.12 103 GLY A C 1
ATOM 840 O O . GLY A 1 103 ? -12.274 -1.781 18.283 1.00 88.12 103 GLY A O 1
ATOM 841 N N . GLU A 1 104 ? -10.844 -0.051 18.322 1.00 89.75 104 GLU A N 1
ATOM 842 C CA . GLU A 1 104 ? -11.559 0.789 17.363 1.00 89.75 104 GLU A CA 1
ATOM 843 C C . GLU A 1 104 ? -10.876 0.755 15.999 1.00 89.75 104 GLU A C 1
ATOM 845 O O . GLU A 1 104 ? -9.648 0.752 15.899 1.00 89.75 104 GLU A O 1
ATOM 850 N N . VAL A 1 105 ? -11.673 0.727 14.932 1.00 91.50 105 VAL A N 1
ATOM 851 C CA . VAL A 1 105 ? -11.159 0.891 13.571 1.00 91.50 105 VAL A CA 1
ATOM 852 C C . VAL A 1 105 ? -10.751 2.346 13.393 1.00 91.50 105 VAL A C 1
ATOM 854 O O . VAL A 1 105 ? -11.568 3.232 13.615 1.00 91.50 105 VAL A O 1
ATOM 857 N N . ILE A 1 106 ? -9.515 2.584 12.961 1.00 91.12 106 ILE A N 1
ATOM 858 C CA . ILE A 1 106 ? -8.989 3.939 12.733 1.00 91.12 106 ILE A CA 1
ATOM 859 C C . ILE A 1 106 ? -8.704 4.224 11.256 1.00 91.12 106 ILE A C 1
ATOM 861 O O . ILE A 1 106 ? -8.800 5.371 10.821 1.00 91.12 106 ILE A O 1
ATOM 865 N N . ALA A 1 107 ? -8.430 3.187 10.460 1.00 93.19 107 ALA A N 1
ATOM 866 C CA . ALA A 1 107 ? -8.298 3.292 9.011 1.00 93.19 107 ALA A CA 1
ATOM 867 C C . ALA A 1 107 ? -8.647 1.970 8.320 1.00 93.19 107 ALA A C 1
ATOM 869 O O . ALA A 1 107 ? -8.391 0.892 8.860 1.00 93.19 107 ALA A O 1
ATOM 870 N N . TYR A 1 108 ? -9.210 2.034 7.117 1.00 94.75 108 TYR A N 1
ATOM 871 C CA . TYR A 1 108 ? -9.571 0.854 6.330 1.00 94.75 108 TYR A CA 1
ATOM 872 C C . TYR A 1 108 ? -9.410 1.112 4.824 1.00 94.75 108 TYR A C 1
ATOM 874 O O . TYR A 1 108 ? -9.629 2.234 4.366 1.00 94.75 108 TYR A O 1
ATOM 882 N N . PRO A 1 109 ? -9.020 0.098 4.034 1.00 95.81 109 PRO A N 1
ATOM 883 C CA . PRO A 1 109 ? -8.996 0.211 2.581 1.00 95.81 109 PRO A CA 1
ATOM 884 C C . PRO A 1 109 ? -10.416 0.121 2.004 1.00 95.81 109 PRO A C 1
ATOM 886 O O . PRO A 1 109 ? -11.241 -0.660 2.480 1.00 95.81 109 PRO A O 1
ATOM 889 N N . SER A 1 110 ? -10.688 0.887 0.951 1.00 95.44 110 SER A N 1
ATOM 890 C CA . SER A 1 110 ? -11.841 0.687 0.076 1.00 95.44 110 SER A CA 1
ATOM 891 C C . SER A 1 110 ? -11.677 -0.581 -0.755 1.00 95.44 110 SER A C 1
ATOM 893 O O . SER A 1 110 ? -10.563 -1.092 -0.908 1.00 95.44 110 SER A O 1
ATOM 895 N N . ASP A 1 111 ? -12.763 -1.014 -1.393 1.00 95.06 111 ASP A N 1
ATOM 896 C CA . ASP A 1 111 ? -12.698 -1.982 -2.486 1.00 95.06 111 ASP A CA 1
ATOM 897 C C . ASP A 1 111 ? -11.706 -1.536 -3.570 1.00 95.06 111 ASP A C 1
ATOM 899 O O . ASP A 1 111 ? -11.481 -0.337 -3.787 1.00 95.06 111 ASP A O 1
ATOM 903 N N . ILE A 1 112 ? -11.112 -2.520 -4.250 1.00 93.88 112 ILE A N 1
ATOM 904 C CA . ILE A 1 112 ? -10.217 -2.274 -5.380 1.00 93.88 112 ILE A CA 1
ATOM 905 C C . ILE A 1 112 ? -11.058 -1.781 -6.558 1.00 93.88 112 ILE A C 1
ATOM 907 O O . ILE A 1 112 ? -11.849 -2.525 -7.140 1.00 93.88 112 ILE A O 1
ATOM 911 N N . ALA A 1 113 ? -10.848 -0.526 -6.934 1.00 95.25 113 ALA A N 1
ATOM 912 C CA . ALA A 1 113 ? -11.337 0.039 -8.175 1.00 95.25 113 ALA A CA 1
ATOM 913 C C . ALA A 1 113 ? -10.443 -0.450 -9.323 1.00 95.25 113 ALA A C 1
ATOM 915 O O . ALA A 1 113 ? -9.277 -0.062 -9.462 1.00 95.25 113 ALA A O 1
ATOM 916 N N . LEU A 1 114 ? -11.004 -1.354 -10.130 1.00 94.19 114 LEU A N 1
ATOM 917 C CA . LEU A 1 114 ? -10.289 -1.994 -11.226 1.00 94.19 114 LEU A CA 1
ATOM 918 C C . LEU A 1 114 ? -9.803 -0.969 -12.273 1.00 94.19 114 LEU A C 1
ATOM 920 O O . LEU A 1 114 ? -10.537 -0.034 -12.597 1.00 94.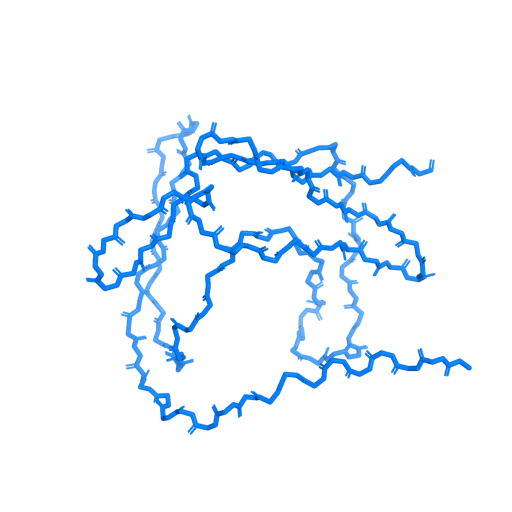19 114 LEU A O 1
ATOM 924 N N . PRO A 1 115 ? -8.607 -1.182 -12.852 1.00 95.62 115 PRO A N 1
ATOM 925 C CA . PRO A 1 115 ? -7.754 -2.357 -12.647 1.00 95.62 115 PRO A CA 1
ATOM 926 C C . PRO A 1 115 ? -6.769 -2.236 -11.472 1.00 95.62 115 PRO A C 1
ATOM 928 O O . PRO A 1 115 ? -6.258 -3.256 -11.017 1.00 95.62 115 PRO A O 1
ATOM 931 N N . ASP A 1 116 ? -6.458 -1.030 -11.004 1.00 96.12 116 ASP A N 1
ATOM 932 C CA . ASP A 1 116 ? -5.184 -0.766 -10.324 1.00 96.12 116 ASP A CA 1
ATOM 933 C C . ASP A 1 116 ? -5.252 0.323 -9.241 1.00 96.12 116 ASP A C 1
ATOM 935 O O . ASP A 1 116 ? -4.241 0.966 -8.941 1.00 96.12 116 ASP A O 1
ATOM 939 N N . SER A 1 117 ? -6.426 0.563 -8.657 1.00 97.06 117 SER A N 1
ATOM 940 C CA . SER A 1 117 ? -6.585 1.631 -7.671 1.00 97.06 117 SER A CA 1
ATOM 941 C C . SER A 1 117 ? -7.403 1.221 -6.456 1.00 97.06 117 SER A C 1
ATOM 943 O O . SER A 1 117 ? -8.265 0.349 -6.521 1.00 97.06 117 SER A O 1
ATOM 945 N N . PHE A 1 118 ? -7.110 1.848 -5.325 1.00 96.75 118 PHE A N 1
ATOM 946 C CA . PHE A 1 118 ? -7.909 1.781 -4.104 1.00 96.75 118 PHE A CA 1
ATOM 947 C C . PHE A 1 118 ? -7.570 2.989 -3.228 1.00 96.75 118 PHE A C 1
ATOM 949 O O . PHE A 1 118 ? -6.574 3.679 -3.457 1.00 96.75 118 PHE A O 1
ATOM 956 N N . THR A 1 119 ? -8.378 3.239 -2.206 1.00 97.25 119 THR A N 1
ATOM 957 C CA . THR A 1 119 ? -8.160 4.346 -1.275 1.00 97.25 119 THR A CA 1
ATOM 958 C C . THR A 1 119 ? -8.139 3.820 0.146 1.00 97.25 119 THR A C 1
ATOM 960 O O . THR A 1 119 ? -9.012 3.050 0.530 1.00 97.25 119 THR A O 1
ATOM 963 N N . VAL A 1 120 ? -7.180 4.258 0.958 1.00 96.19 120 VAL A N 1
ATOM 964 C CA . VAL A 1 120 ? -7.254 4.079 2.412 1.00 96.19 120 VAL A CA 1
ATOM 965 C C . VAL A 1 120 ? -8.018 5.253 3.003 1.00 96.19 120 VAL A C 1
ATOM 967 O O . VAL A 1 120 ? -7.670 6.408 2.763 1.00 96.19 120 VAL A O 1
ATOM 970 N N . LEU A 1 121 ? -9.064 4.961 3.763 1.00 94.88 121 LEU A N 1
ATOM 971 C CA . LEU A 1 121 ? -9.946 5.936 4.393 1.00 94.88 121 LEU A CA 1
ATOM 972 C C . LEU A 1 121 ? -9.699 5.949 5.897 1.00 94.88 121 LEU A C 1
ATOM 974 O O . LEU A 1 121 ? -9.471 4.894 6.494 1.00 94.88 121 LEU A O 1
ATOM 978 N N . SER A 1 122 ? -9.773 7.126 6.515 1.00 92.94 122 SER A N 1
ATOM 979 C CA . SER A 1 122 ? -9.876 7.194 7.970 1.00 92.94 122 SER A CA 1
ATOM 980 C C . SER A 1 122 ? -11.282 6.816 8.419 1.00 92.94 122 SER A C 1
ATOM 982 O O . SER A 1 122 ? -12.279 7.069 7.734 1.00 92.94 122 SER A O 1
ATOM 984 N N . ALA A 1 123 ? -11.366 6.176 9.580 1.00 87.50 123 ALA A N 1
ATOM 985 C CA . ALA A 1 123 ? -12.651 5.954 10.213 1.00 87.50 123 ALA A CA 1
ATOM 986 C C . ALA A 1 123 ? -13.219 7.285 10.733 1.00 87.50 123 ALA A C 1
ATOM 988 O O . ALA A 1 123 ? -12.459 8.122 11.232 1.00 87.50 123 ALA A O 1
ATOM 989 N N . PRO A 1 124 ? -14.542 7.498 10.634 1.00 75.81 124 PRO A N 1
ATOM 990 C CA . PRO A 1 124 ? -15.180 8.611 11.318 1.00 75.81 124 PRO A CA 1
ATOM 991 C C . PRO A 1 124 ? -14.968 8.463 12.830 1.00 75.81 124 PRO A C 1
ATOM 993 O O . PRO A 1 124 ? -15.211 7.395 13.389 1.00 75.81 124 PRO A O 1
ATOM 996 N N . SER A 1 125 ? -14.473 9.534 13.454 1.00 63.56 125 SER A N 1
ATOM 997 C CA . SER A 1 125 ? -14.272 9.648 14.905 1.00 63.56 125 SER A CA 1
ATOM 998 C C . SER A 1 125 ? -15.566 9.877 15.665 1.00 63.56 125 SER A C 1
ATOM 1000 O O . SER A 1 125 ? -16.392 10.644 15.120 1.00 63.56 125 SER A O 1
#

InterPro domains:
  IPR000250 Peptidase G1 [PF01828] (23-106)
  IPR013320 Concanavalin A-like lectin/glucanase domain superfamily [SSF49899] (13-109)
  IPR038656 Peptidase G1 superfamily [G3DSA:2.60.120.700] (8-114)

Foldseek 3Di:
DDDPPPDPPPPPDPFDFDWDKDKDADPVVRDIDIDTDTDGDPPPDDDDDDDFDFDVDPDPPGDTDPDDDDAKDKDFPAWDQDPVGIAACQVDDDDWDFDDDPRHTQWGKDPDDPDHIIMIGGDDD

Sequence (125 aa):
MTDYRRIFPIARTSSTQKRVAHPLQDVTQQTAFTIDIDYPSSQMYADFIVEDPHLDSTEYSAPLYPFQRFTSVPFTKAHVRYTDGWHAIGALRMMQVTMIQKGEVIAYPSDIALPDSFTVLSAPS

pLDDT: mean 81.02, std 18.98, range [26.89, 97.25]

Organism: NCBI:txid2778364